Protein AF-A0A958QMS9-F1 (afdb_monomer)

Solvent-accessible surface area (backbone atoms only — not comparable to full-atom values): 6091 Å² total; per-residue (Å²): 144,78,80,85,77,72,86,56,90,67,78,82,69,76,65,46,78,41,47,42,89,43,85,100,52,43,32,65,57,51,45,51,54,37,54,71,35,84,91,42,41,81,40,43,33,35,40,37,27,77,72,72,48,67,70,55,55,52,50,43,54,75,64,67,48,58,41,76,48,50,57,86,74,56,74,64,56,55,51,52,52,50,51,52,45,53,50,53,52,55,64,60,64,66,75,73,75,81,132

Sequence (99 aa):
MIKEKLDGDLPMYELILTDINMPEMDGLKLLELVRAEPKTSNIPVLIVTTDGGKPTVIKAVMSGVSGYMVKPFGVEDVKNKILEIYKRKSEMGDSTSPS

Secondary structure (DSSP, 8-state):
--STTSSS-------EEEESS-SSS-HHHHHHHHHHSTTTTTS-EEEEES---HHHHHHHHHTT-SEEEESS--HHHHHHHHHHHHHHHHHHHGGG---

Structure (mmCIF, N/CA/C/O backbone):
data_AF-A0A958QMS9-F1
#
_entry.id   AF-A0A958QMS9-F1
#
loop_
_atom_site.group_PDB
_atom_site.id
_atom_site.type_symbol
_atom_site.label_atom_id
_atom_site.label_alt_id
_atom_site.label_comp_id
_atom_site.label_asym_id
_atom_site.label_entity_id
_atom_site.label_seq_id
_atom_site.pdbx_PDB_ins_code
_atom_site.Cartn_x
_atom_site.Cartn_y
_atom_site.Cartn_z
_atom_site.occupancy
_atom_site.B_iso_or_equiv
_atom_site.auth_seq_id
_atom_site.auth_comp_id
_atom_site.auth_asym_id
_atom_site.auth_atom_id
_atom_site.pdbx_PDB_model_num
ATOM 1 N N . MET A 1 1 ? -23.320 -21.179 -9.426 1.00 41.41 1 MET A N 1
ATOM 2 C CA . MET A 1 1 ? -22.909 -22.148 -8.387 1.00 41.41 1 MET A CA 1
ATOM 3 C C . MET A 1 1 ? -21.687 -21.646 -7.593 1.00 41.41 1 MET A C 1
ATOM 5 O O . MET A 1 1 ? -20.777 -22.414 -7.335 1.00 41.41 1 MET A O 1
ATOM 9 N N . ILE A 1 2 ? -21.637 -20.354 -7.212 1.00 50.19 2 ILE A N 1
ATOM 10 C CA . ILE A 1 2 ? -20.483 -19.772 -6.478 1.00 50.19 2 ILE A CA 1
ATOM 11 C C .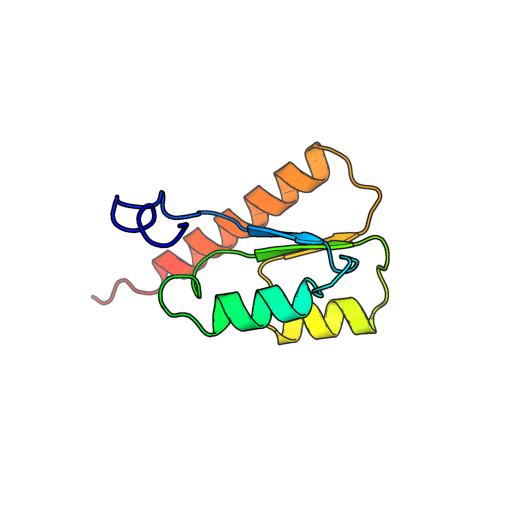 ILE A 1 2 ? -20.895 -18.762 -5.386 1.00 50.19 2 ILE A C 1
ATOM 13 O O . ILE A 1 2 ? -20.053 -18.043 -4.865 1.00 50.19 2 ILE A O 1
ATOM 17 N N . LYS A 1 3 ? -22.187 -18.685 -5.033 1.00 44.50 3 LYS A N 1
ATOM 18 C CA . LYS A 1 3 ? -22.685 -17.764 -3.991 1.00 44.50 3 LYS A CA 1
ATOM 19 C C . LYS A 1 3 ? -22.704 -18.367 -2.576 1.00 44.50 3 LYS A C 1
ATOM 21 O O . LYS A 1 3 ? -22.865 -17.619 -1.629 1.00 44.50 3 LYS A O 1
ATOM 26 N N . GLU A 1 4 ? -22.491 -19.674 -2.424 1.00 46.00 4 GLU A N 1
ATOM 27 C CA . GLU A 1 4 ? -22.711 -20.410 -1.160 1.00 46.00 4 GLU A CA 1
ATOM 28 C C . GLU A 1 4 ? -21.469 -20.569 -0.261 1.00 46.00 4 GLU A C 1
ATOM 30 O O . GLU A 1 4 ? -21.488 -21.354 0.680 1.00 46.00 4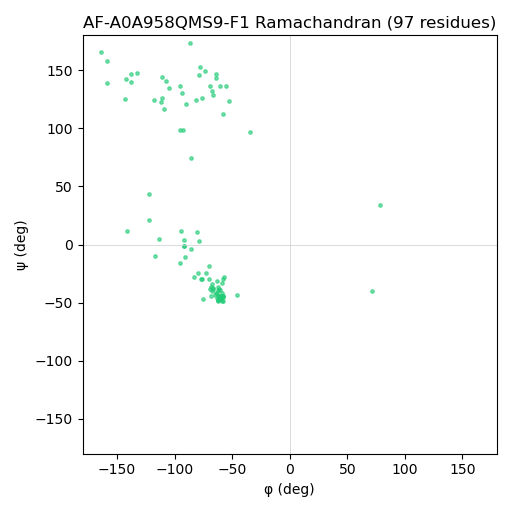 GLU A O 1
ATOM 35 N N . LYS A 1 5 ? -20.361 -19.863 -0.526 1.00 46.47 5 LYS A N 1
ATOM 36 C CA . LYS A 1 5 ? -19.114 -20.030 0.255 1.00 46.47 5 LYS A CA 1
ATOM 37 C C . LYS A 1 5 ? -18.595 -18.758 0.922 1.00 46.47 5 LYS A C 1
ATOM 39 O O . LYS A 1 5 ? -17.416 -18.681 1.247 1.00 46.47 5 LYS A O 1
ATOM 44 N N . LEU A 1 6 ? -19.479 -17.781 1.120 1.00 51.50 6 LEU A N 1
ATOM 45 C CA . LEU A 1 6 ? -19.188 -16.528 1.829 1.00 51.50 6 LEU A CA 1
ATOM 46 C C . LEU A 1 6 ? -19.969 -16.404 3.158 1.00 51.50 6 LEU A C 1
ATOM 48 O O . LEU A 1 6 ? -19.860 -15.376 3.816 1.00 51.50 6 LEU A O 1
ATOM 52 N N . ASP A 1 7 ? -20.722 -17.442 3.554 1.00 51.88 7 ASP A N 1
ATOM 53 C CA . ASP A 1 7 ? -21.504 -17.505 4.807 1.00 51.88 7 ASP A CA 1
ATOM 54 C C . ASP A 1 7 ? -20.742 -18.127 5.997 1.00 51.88 7 ASP A C 1
ATOM 56 O O . ASP A 1 7 ? -21.271 -18.214 7.102 1.00 51.88 7 ASP A O 1
ATOM 60 N N . GLY A 1 8 ? -19.497 -18.565 5.800 1.00 46.22 8 GLY A N 1
ATOM 61 C CA . GLY A 1 8 ? -18.580 -18.849 6.909 1.00 46.22 8 GLY A CA 1
ATOM 62 C C . GLY A 1 8 ? -17.714 -17.623 7.141 1.00 46.22 8 GLY A C 1
ATOM 63 O O . GLY A 1 8 ? -17.270 -17.060 6.144 1.00 46.22 8 GLY A O 1
ATOM 64 N N . ASP A 1 9 ? -17.496 -17.223 8.402 1.00 56.47 9 ASP A N 1
ATOM 65 C CA . ASP A 1 9 ? -16.576 -16.148 8.812 1.00 56.47 9 ASP A CA 1
ATOM 66 C C . ASP A 1 9 ? -15.348 -16.119 7.894 1.00 56.47 9 ASP A C 1
ATOM 68 O O . ASP A 1 9 ? -14.417 -16.920 8.029 1.00 56.47 9 ASP A O 1
ATOM 72 N N . LEU A 1 10 ? -15.378 -15.240 6.888 1.00 52.22 10 LEU A N 1
ATOM 73 C CA . LEU A 1 10 ? -14.240 -15.074 6.005 1.00 52.22 10 LEU A CA 1
ATOM 74 C C . LEU A 1 10 ? -13.144 -14.468 6.870 1.00 52.22 10 LEU A C 1
ATOM 76 O O . LEU A 1 10 ? -13.426 -13.512 7.600 1.00 52.22 10 LEU A O 1
ATOM 80 N N . PRO A 1 11 ? -11.914 -15.002 6.818 1.00 58.66 11 PRO A N 1
ATOM 81 C CA . PRO A 1 11 ? -10.821 -14.425 7.576 1.00 58.66 11 PRO A CA 1
ATOM 82 C C . PRO A 1 11 ? -10.747 -12.939 7.236 1.00 58.66 11 PRO A C 1
ATOM 84 O O . PRO A 1 11 ? -10.671 -12.564 6.063 1.00 58.66 11 PRO A O 1
ATOM 87 N N . MET A 1 12 ? -10.836 -12.096 8.263 1.00 71.00 12 MET A N 1
ATOM 88 C CA . MET A 1 12 ? -10.734 -10.654 8.101 1.00 71.00 12 MET A CA 1
ATOM 89 C C . MET A 1 12 ? -9.378 -10.361 7.457 1.00 71.00 12 MET A C 1
ATOM 91 O O . MET A 1 12 ? -8.334 -10.633 8.049 1.00 71.00 12 MET A O 1
ATOM 95 N N . TYR A 1 13 ? -9.378 -9.879 6.213 1.00 82.50 13 TYR A N 1
ATOM 96 C CA . TYR A 1 13 ? -8.126 -9.577 5.528 1.00 82.50 13 TYR A CA 1
ATOM 97 C C . TYR A 1 13 ? -7.432 -8.412 6.234 1.00 82.50 13 TYR A C 1
ATOM 99 O O . TYR A 1 13 ? -8.030 -7.359 6.456 1.00 82.50 13 TYR A O 1
ATOM 107 N N . GLU A 1 14 ? -6.156 -8.587 6.568 1.00 85.06 14 GLU A N 1
ATOM 108 C CA . GLU A 1 14 ? -5.400 -7.580 7.319 1.00 85.06 14 GLU A CA 1
ATOM 109 C C . GLU A 1 14 ? -4.587 -6.629 6.433 1.00 85.06 14 GLU A C 1
ATOM 111 O O . GLU A 1 14 ? -4.159 -5.576 6.903 1.00 85.06 14 GLU A O 1
ATOM 116 N N . LEU A 1 15 ? -4.383 -6.989 5.163 1.00 88.19 15 LEU A N 1
ATOM 117 C CA . LEU A 1 15 ? -3.650 -6.218 4.162 1.00 88.19 15 LEU A CA 1
ATOM 118 C C . LEU A 1 15 ? -4.078 -6.663 2.758 1.00 88.19 15 LEU A C 1
ATOM 120 O O . LEU A 1 15 ? -4.201 -7.858 2.493 1.00 88.19 15 LEU A O 1
ATOM 124 N N . ILE A 1 16 ? -4.239 -5.708 1.846 1.00 89.75 16 ILE A N 1
ATOM 125 C CA . ILE A 1 16 ? -4.439 -5.962 0.416 1.00 89.75 16 ILE A CA 1
ATOM 126 C C . ILE A 1 16 ? -3.197 -5.488 -0.331 1.00 89.75 16 ILE A C 1
ATOM 128 O O . ILE A 1 16 ? -2.794 -4.334 -0.199 1.00 89.75 16 ILE A O 1
ATOM 132 N N . LEU A 1 17 ? -2.603 -6.371 -1.132 1.00 89.94 17 LEU A N 1
ATOM 133 C CA . LEU A 1 17 ? -1.502 -6.054 -2.040 1.00 89.94 17 LEU A CA 1
ATOM 134 C C . LEU A 1 17 ? -2.008 -6.185 -3.480 1.00 89.94 17 LEU A C 1
ATOM 136 O O . LEU A 1 17 ? -2.475 -7.259 -3.850 1.00 89.94 17 LEU A O 1
ATOM 140 N N . THR A 1 18 ? -1.921 -5.128 -4.289 1.00 89.19 18 THR A N 1
ATOM 141 C CA . THR A 1 18 ? -2.420 -5.148 -5.680 1.00 89.19 18 THR A CA 1
ATOM 142 C C . THR A 1 18 ? -1.465 -4.471 -6.649 1.00 89.19 18 THR A C 1
ATOM 144 O O . THR A 1 18 ? -0.824 -3.486 -6.287 1.00 89.19 18 THR A O 1
ATOM 147 N N . ASP A 1 19 ? -1.402 -4.966 -7.889 1.00 88.06 19 ASP A N 1
ATOM 148 C CA . ASP A 1 19 ? -0.763 -4.228 -8.984 1.00 88.06 19 ASP A CA 1
ATOM 149 C C . ASP A 1 19 ? -1.695 -3.121 -9.506 1.00 88.06 19 ASP A C 1
ATOM 151 O O . ASP A 1 19 ? -2.913 -3.259 -9.399 1.00 88.06 19 ASP A O 1
ATOM 155 N N . ILE A 1 20 ? -1.145 -2.038 -10.063 1.00 82.56 20 ILE A N 1
ATOM 156 C CA . ILE A 1 20 ? -1.917 -1.075 -10.874 1.00 82.56 20 ILE A CA 1
ATOM 157 C C . ILE A 1 20 ? -2.187 -1.671 -12.249 1.00 82.56 20 ILE A C 1
ATOM 159 O O . ILE A 1 20 ? -3.314 -1.643 -12.739 1.00 82.56 20 ILE A O 1
ATOM 163 N N . ASN A 1 21 ? -1.147 -2.235 -12.863 1.00 75.75 21 ASN A N 1
ATOM 164 C CA . ASN A 1 21 ? -1.202 -2.739 -14.225 1.00 75.75 21 ASN A CA 1
ATOM 165 C C . ASN A 1 21 ? -1.723 -4.179 -14.216 1.00 75.75 21 ASN A C 1
ATOM 167 O O . ASN A 1 21 ? -0.962 -5.131 -14.382 1.00 75.75 21 ASN A O 1
ATOM 171 N N . MET A 1 22 ? -3.028 -4.338 -14.000 1.00 78.06 22 MET A N 1
ATOM 172 C CA . MET A 1 22 ? -3.726 -5.616 -14.128 1.00 78.06 22 MET A CA 1
ATOM 173 C C . MET A 1 22 ? -4.607 -5.622 -15.388 1.00 78.06 22 MET A C 1
ATOM 175 O O . MET A 1 22 ? -5.224 -4.605 -15.714 1.00 78.06 22 MET A O 1
ATOM 179 N N . PRO A 1 23 ? -4.683 -6.749 -16.121 1.00 60.81 23 PRO A N 1
ATOM 180 C CA . PRO A 1 23 ? -5.684 -6.909 -17.167 1.00 60.81 23 PRO A CA 1
ATOM 181 C C . PRO A 1 23 ? -7.089 -6.901 -16.543 1.00 60.81 23 PRO A C 1
ATOM 183 O O . PRO A 1 23 ? -7.280 -7.363 -15.422 1.00 60.81 23 PRO A O 1
ATOM 186 N N . GLU A 1 24 ? -8.069 -6.373 -17.278 1.00 69.94 24 GLU A N 1
ATOM 187 C CA . GLU A 1 24 ? -9.495 -6.275 -16.904 1.00 69.94 24 GLU A CA 1
ATOM 188 C C . GLU A 1 24 ? -9.859 -5.249 -15.809 1.00 69.94 24 GLU A C 1
ATOM 190 O O . GLU A 1 24 ? -10.868 -4.560 -15.966 1.00 69.94 24 GLU A O 1
ATOM 195 N N . MET A 1 25 ? -9.065 -5.081 -14.743 1.00 71.75 25 MET A N 1
ATOM 196 C CA . MET A 1 25 ? -9.366 -4.135 -13.652 1.00 71.75 25 MET A CA 1
ATOM 197 C C . MET A 1 25 ? -8.115 -3.445 -13.102 1.00 71.75 25 MET A C 1
ATOM 199 O O . MET A 1 25 ? -7.210 -4.108 -12.627 1.00 71.75 25 MET A O 1
ATOM 203 N N . ASP A 1 26 ? -8.103 -2.111 -13.079 1.00 83.56 26 ASP A N 1
ATOM 204 C CA . ASP A 1 26 ? -7.016 -1.304 -12.501 1.00 83.56 26 ASP A CA 1
ATOM 205 C C . ASP A 1 26 ? -6.981 -1.429 -10.962 1.00 83.56 26 ASP A C 1
ATOM 207 O O . ASP A 1 26 ? -8.017 -1.336 -10.294 1.00 83.56 26 ASP A O 1
ATOM 211 N N . GLY A 1 27 ? -5.790 -1.585 -10.377 1.00 83.19 27 GLY A N 1
ATOM 212 C CA . GLY A 1 27 ? -5.588 -1.585 -8.923 1.00 83.19 27 GLY A CA 1
ATOM 213 C C . GLY A 1 27 ? -6.087 -0.318 -8.219 1.00 83.19 27 GLY A C 1
ATOM 214 O O . GLY A 1 27 ? -6.520 -0.382 -7.067 1.00 83.19 27 GLY A O 1
ATOM 215 N N . LEU A 1 28 ? -6.108 0.828 -8.908 1.00 85.38 28 LEU A N 1
ATOM 216 C CA . LEU A 1 28 ? -6.749 2.044 -8.401 1.00 85.38 28 LEU A CA 1
ATOM 217 C C . LEU A 1 28 ? -8.269 1.882 -8.303 1.00 85.38 28 LEU A C 1
ATOM 219 O O . LEU A 1 28 ? -8.875 2.339 -7.334 1.00 85.38 28 LEU A O 1
ATOM 223 N N . LYS A 1 29 ? -8.891 1.186 -9.261 1.00 87.75 29 LYS A N 1
ATOM 224 C CA . LYS A 1 29 ? -10.330 0.919 -9.216 1.00 87.75 29 LYS A CA 1
ATOM 225 C C . LYS A 1 29 ? -10.682 -0.049 -8.094 1.00 87.75 29 LYS A C 1
ATOM 227 O O . LYS A 1 29 ? -11.684 0.149 -7.409 1.00 87.75 29 LYS A O 1
ATOM 232 N N . LEU A 1 30 ? -9.839 -1.056 -7.869 1.00 88.81 30 LEU A N 1
ATOM 233 C CA . LEU A 1 30 ? -9.963 -1.943 -6.716 1.00 88.81 30 LEU A CA 1
ATOM 234 C C . LEU A 1 30 ? -9.894 -1.156 -5.401 1.00 88.81 30 LEU A C 1
ATOM 236 O O . LEU A 1 30 ? -10.724 -1.375 -4.523 1.00 88.81 30 LEU A O 1
ATOM 240 N N . LEU A 1 31 ? -8.950 -0.217 -5.272 1.00 89.50 31 LEU A N 1
ATOM 241 C CA . LEU A 1 31 ? -8.840 0.638 -4.089 1.00 89.50 31 LEU A CA 1
ATOM 242 C C . LEU A 1 31 ? -10.130 1.435 -3.841 1.00 89.50 31 LEU A C 1
ATOM 244 O O . LEU A 1 31 ? -10.605 1.465 -2.709 1.00 89.50 31 LEU A O 1
ATOM 248 N N . GLU A 1 32 ? -10.731 2.023 -4.878 1.00 88.81 32 GLU A N 1
ATOM 249 C CA . GLU A 1 32 ? -12.021 2.715 -4.747 1.00 88.81 32 GLU A CA 1
ATOM 250 C C . GLU A 1 32 ? -13.126 1.789 -4.218 1.00 88.81 32 GLU A C 1
ATOM 252 O O . GLU A 1 32 ? -13.857 2.169 -3.306 1.00 88.81 32 GLU A O 1
ATOM 257 N N . LEU A 1 33 ? -13.230 0.566 -4.750 1.00 88.81 33 LEU A N 1
ATOM 258 C CA . LEU A 1 33 ? -14.232 -0.416 -4.317 1.00 88.81 33 LEU A CA 1
ATOM 259 C C . LEU A 1 33 ? -14.009 -0.853 -2.864 1.00 88.81 33 LEU A C 1
ATOM 261 O O . LEU A 1 33 ? -14.948 -0.891 -2.074 1.00 88.81 33 LEU A O 1
ATOM 265 N N . VAL A 1 34 ? -12.756 -1.118 -2.490 1.00 89.00 34 VAL A N 1
ATOM 266 C CA . VAL A 1 34 ? -12.370 -1.483 -1.120 1.00 89.00 34 VAL A CA 1
ATOM 267 C C . VAL A 1 34 ? -12.712 -0.367 -0.134 1.00 89.00 34 VAL A C 1
ATOM 269 O O . VAL A 1 34 ? -13.152 -0.652 0.979 1.00 89.00 34 VAL A O 1
ATOM 272 N N . ARG A 1 35 ? -12.518 0.898 -0.528 1.00 87.44 35 ARG A N 1
ATOM 273 C CA . ARG A 1 35 ? -12.820 2.071 0.305 1.00 87.44 35 ARG A CA 1
ATOM 274 C C . ARG A 1 35 ? -14.314 2.382 0.383 1.00 87.44 35 ARG A C 1
ATOM 276 O O . ARG A 1 35 ? -14.743 2.905 1.407 1.00 87.44 35 ARG A O 1
ATOM 283 N N . ALA A 1 36 ? -15.088 2.053 -0.650 1.00 88.50 36 ALA A N 1
ATOM 284 C CA . ALA A 1 36 ? -16.537 2.243 -0.665 1.00 88.50 36 ALA A CA 1
ATOM 285 C C . ALA A 1 36 ? -17.278 1.285 0.285 1.00 88.50 36 ALA A C 1
ATOM 287 O O . ALA A 1 36 ? -18.327 1.643 0.817 1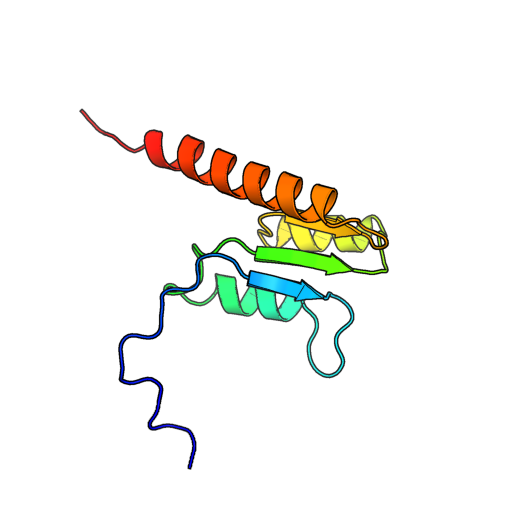.00 88.50 36 ALA A O 1
ATOM 288 N N . GLU A 1 37 ? -16.730 0.093 0.527 1.00 87.00 37 GLU A N 1
ATOM 289 C CA . GLU A 1 37 ? -17.363 -0.927 1.362 1.00 87.00 37 GLU A CA 1
ATOM 290 C C . GLU A 1 37 ? -16.959 -0.811 2.847 1.00 87.00 37 GLU A C 1
ATOM 292 O O . GLU A 1 37 ? -15.781 -0.975 3.178 1.00 87.00 37 GLU A O 1
ATOM 297 N N . PRO A 1 38 ? -17.903 -0.615 3.795 1.00 84.00 38 PRO A N 1
ATOM 298 C CA . PRO A 1 38 ? -17.588 -0.415 5.217 1.00 84.00 38 PRO A CA 1
ATOM 299 C C . PRO A 1 38 ? -16.803 -1.559 5.869 1.00 84.00 38 PRO A C 1
ATOM 301 O O . PRO A 1 38 ? -16.039 -1.340 6.805 1.00 84.00 38 PRO A O 1
ATOM 304 N N . LYS A 1 39 ? -16.989 -2.790 5.380 1.00 83.56 39 LYS A N 1
ATOM 305 C CA . LYS A 1 39 ? -16.291 -3.976 5.898 1.00 83.56 39 LYS A CA 1
ATOM 306 C C . LYS A 1 39 ? -14.814 -4.014 5.501 1.00 83.56 39 LYS A C 1
ATOM 308 O O . LYS A 1 39 ? -14.024 -4.655 6.185 1.00 83.56 39 LYS A O 1
ATOM 313 N N . THR A 1 40 ? -14.443 -3.349 4.407 1.00 85.12 40 THR A N 1
ATOM 314 C CA . THR A 1 40 ? -13.084 -3.385 3.845 1.00 85.12 40 THR A CA 1
ATOM 315 C C . THR A 1 40 ? -12.391 -2.026 3.842 1.00 85.12 40 THR A C 1
ATOM 317 O O . THR A 1 40 ? -11.183 -1.956 3.623 1.00 85.12 40 THR A O 1
ATOM 320 N N . SER A 1 41 ? -13.115 -0.948 4.146 1.00 86.38 41 SER A N 1
ATOM 321 C CA . SER A 1 41 ? -12.615 0.428 4.096 1.00 86.38 41 SER A CA 1
ATOM 322 C C . SER A 1 41 ? -11.403 0.662 5.000 1.00 86.38 41 SER A C 1
ATOM 324 O O . SER A 1 41 ? -10.493 1.395 4.614 1.00 86.38 41 SER A O 1
ATOM 326 N N . ASN A 1 42 ? -11.344 -0.027 6.142 1.00 86.06 42 ASN A N 1
ATOM 327 C CA . ASN A 1 42 ? -10.255 0.055 7.122 1.00 86.06 42 ASN A CA 1
ATOM 328 C C . ASN A 1 42 ? -9.068 -0.874 6.824 1.00 86.06 42 ASN A C 1
ATOM 330 O O . ASN A 1 42 ? -8.074 -0.861 7.557 1.00 86.06 42 ASN A O 1
ATOM 334 N N . ILE A 1 43 ? -9.159 -1.708 5.785 1.00 89.19 43 ILE A N 1
ATOM 335 C CA . ILE A 1 43 ? -8.086 -2.633 5.426 1.00 89.19 43 ILE A CA 1
ATOM 336 C C . ILE A 1 43 ? -6.976 -1.834 4.734 1.00 89.19 43 ILE A C 1
ATOM 338 O O 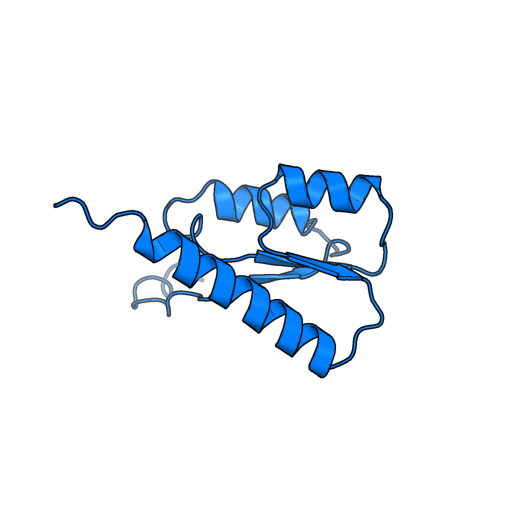. ILE A 1 43 ? -7.244 -1.119 3.759 1.00 89.19 43 ILE A O 1
ATOM 342 N N . PRO A 1 44 ? -5.724 -1.916 5.207 1.00 90.69 44 PRO A N 1
ATOM 343 C CA . PRO A 1 44 ? -4.613 -1.276 4.536 1.00 90.69 44 PRO A CA 1
ATOM 344 C C . PRO A 1 44 ? -4.441 -1.811 3.114 1.00 90.69 44 PRO A C 1
ATOM 346 O O . PRO A 1 44 ? -4.499 -3.018 2.883 1.00 90.69 44 PRO A O 1
ATOM 349 N N . VAL A 1 45 ? -4.208 -0.911 2.161 1.00 91.44 45 VAL A N 1
ATOM 350 C CA . VAL A 1 45 ? -3.969 -1.276 0.757 1.00 91.44 45 VAL A CA 1
ATOM 351 C C . VAL A 1 45 ? -2.571 -0.816 0.376 1.00 91.44 45 VAL A C 1
ATOM 353 O O . VAL A 1 45 ? -2.244 0.361 0.535 1.00 91.44 45 VAL A O 1
ATOM 356 N N . LEU A 1 46 ? -1.754 -1.743 -0.112 1.00 91.75 46 LEU A N 1
ATOM 357 C CA . LEU A 1 46 ? -0.430 -1.500 -0.662 1.00 91.75 46 LEU A CA 1
ATOM 358 C C . LEU A 1 46 ? -0.484 -1.721 -2.171 1.00 91.75 46 LEU A C 1
ATOM 360 O O . LEU A 1 46 ? -0.752 -2.824 -2.646 1.00 91.75 46 LEU A O 1
ATOM 364 N N . ILE A 1 47 ? -0.229 -0.661 -2.926 1.00 90.44 47 ILE A N 1
ATOM 365 C CA . ILE A 1 47 ? -0.179 -0.736 -4.381 1.00 90.44 47 ILE A CA 1
ATOM 366 C C . ILE A 1 47 ? 1.262 -0.975 -4.830 1.00 90.44 47 ILE A C 1
ATOM 368 O O . ILE A 1 47 ? 2.178 -0.269 -4.412 1.00 90.44 47 ILE A O 1
ATOM 372 N N . VAL A 1 48 ? 1.458 -1.961 -5.699 1.00 89.25 48 VAL A N 1
ATOM 373 C CA . VAL A 1 48 ? 2.720 -2.240 -6.387 1.00 89.25 48 VAL A CA 1
ATOM 374 C C . VAL A 1 48 ? 2.568 -1.912 -7.868 1.00 89.25 48 VAL A C 1
ATOM 376 O O . VAL A 1 48 ? 1.502 -2.095 -8.430 1.00 89.25 48 VAL A O 1
ATOM 379 N N . THR A 1 49 ? 3.594 -1.402 -8.536 1.00 86.25 49 THR A N 1
ATOM 380 C CA . THR A 1 49 ? 3.507 -1.162 -9.989 1.00 86.25 49 THR A CA 1
ATOM 381 C C . THR A 1 49 ? 4.881 -1.089 -10.62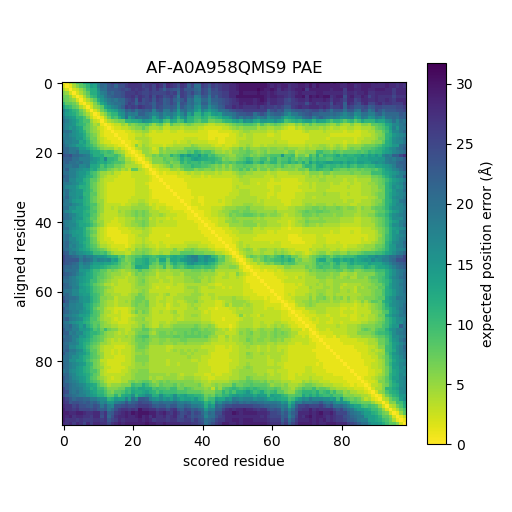7 1.00 86.25 49 THR A C 1
ATOM 383 O O . THR A 1 49 ? 5.877 -0.832 -9.958 1.00 86.25 49 THR A O 1
ATOM 386 N N . THR A 1 50 ? 4.952 -1.331 -11.931 1.00 85.31 50 THR A N 1
ATOM 387 C CA . THR A 1 50 ? 6.130 -1.022 -12.752 1.00 85.31 50 THR A CA 1
ATOM 388 C C . THR A 1 50 ? 6.197 0.456 -13.140 1.00 85.31 50 THR A C 1
ATOM 390 O O . THR A 1 50 ? 7.281 0.959 -13.412 1.00 85.31 50 THR A O 1
ATOM 393 N N . ASP A 1 51 ? 5.056 1.152 -13.171 1.00 76.75 51 ASP A N 1
ATOM 394 C CA . ASP A 1 51 ? 4.968 2.569 -13.524 1.00 76.75 51 ASP A CA 1
ATOM 395 C C . ASP A 1 51 ? 4.971 3.449 -12.268 1.00 76.75 51 ASP A C 1
ATOM 397 O O . ASP A 1 51 ? 3.945 3.643 -11.613 1.00 76.75 51 ASP A O 1
ATOM 401 N N . GLY A 1 52 ? 6.156 3.979 -11.958 1.00 70.31 52 GLY A N 1
ATOM 402 C CA . GLY A 1 52 ? 6.433 4.913 -10.865 1.00 70.31 52 GLY A CA 1
ATOM 403 C C . GLY A 1 52 ? 6.084 6.378 -11.143 1.00 70.31 52 GLY A C 1
ATOM 404 O O . GLY A 1 52 ? 6.528 7.255 -10.398 1.00 70.31 52 GLY A O 1
ATOM 405 N N . GLY A 1 53 ? 5.374 6.685 -12.233 1.00 78.69 53 GLY A N 1
ATOM 406 C CA . GLY A 1 53 ? 5.096 8.059 -12.640 1.00 78.69 53 GLY A CA 1
ATOM 407 C C . GLY A 1 53 ? 4.411 8.891 -11.548 1.00 78.69 53 GLY A C 1
ATOM 408 O O . GLY A 1 53 ? 3.445 8.455 -10.919 1.00 78.69 53 GLY A O 1
ATOM 409 N N . LYS A 1 54 ? 4.860 10.145 -11.362 1.00 76.12 54 LYS A N 1
ATOM 410 C CA . LYS A 1 54 ? 4.269 11.103 -10.399 1.00 76.12 54 LYS A CA 1
ATOM 411 C C . LYS A 1 54 ? 2.730 11.170 -10.449 1.00 76.12 54 LYS A C 1
ATOM 413 O O . LYS A 1 54 ? 2.131 11.178 -9.375 1.00 76.12 54 LYS A O 1
ATOM 418 N N . PRO A 1 55 ? 2.062 11.196 -11.624 1.00 82.88 55 PRO A N 1
ATOM 419 C CA . PRO A 1 55 ? 0.599 11.251 -11.680 1.00 82.88 55 PRO A CA 1
ATOM 420 C C . PRO A 1 55 ? -0.072 10.031 -11.040 1.00 82.88 55 PRO A C 1
ATOM 422 O O . PRO A 1 55 ? -1.086 10.167 -10.361 1.00 82.88 55 PRO A O 1
ATOM 425 N N . THR A 1 56 ? 0.512 8.851 -11.232 1.00 81.19 56 THR A N 1
ATOM 426 C CA . THR A 1 56 ? 0.015 7.573 -10.718 1.00 81.19 56 THR A CA 1
ATOM 427 C C . THR A 1 56 ? 0.137 7.513 -9.197 1.00 81.19 56 THR A C 1
ATOM 429 O O . THR A 1 56 ? -0.825 7.170 -8.510 1.00 81.19 56 THR A O 1
ATOM 432 N N . VAL A 1 57 ? 1.278 7.953 -8.658 1.00 80.81 57 VAL A N 1
ATOM 433 C CA . VAL A 1 57 ? 1.492 8.078 -7.207 1.00 80.81 57 VAL A CA 1
ATOM 434 C C . VAL A 1 57 ? 0.494 9.052 -6.585 1.00 80.81 57 VAL A C 1
ATOM 436 O O . VAL A 1 57 ? -0.131 8.732 -5.577 1.00 80.81 57 VAL A O 1
ATOM 439 N N . ILE A 1 58 ? 0.315 10.229 -7.194 1.00 85.00 58 ILE A N 1
ATOM 440 C CA . ILE A 1 58 ? -0.616 11.250 -6.695 1.00 85.00 58 ILE A CA 1
ATOM 441 C C . ILE A 1 58 ? -2.041 10.694 -6.648 1.00 85.00 58 ILE A C 1
ATOM 443 O O . ILE A 1 58 ? -2.699 10.822 -5.619 1.00 85.00 58 ILE A O 1
ATOM 447 N N . LYS A 1 59 ? -2.497 10.025 -7.715 1.00 84.69 59 LYS A N 1
ATOM 448 C CA . LYS A 1 59 ? -3.821 9.387 -7.742 1.00 84.69 59 LYS A CA 1
ATOM 449 C C . LYS A 1 59 ? -3.979 8.355 -6.626 1.00 84.69 59 LYS A C 1
ATOM 451 O O . LYS A 1 59 ? -4.953 8.422 -5.888 1.00 84.69 59 LYS A O 1
ATOM 456 N N . ALA A 1 60 ? -3.008 7.457 -6.454 1.00 83.75 60 ALA A N 1
ATOM 457 C CA . ALA A 1 60 ? -3.050 6.4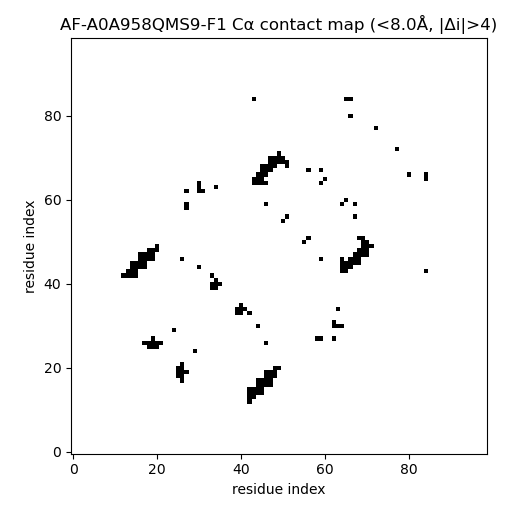40 -5.403 1.00 83.75 60 ALA A CA 1
ATOM 458 C C . ALA A 1 60 ? -3.165 7.065 -4.000 1.00 83.75 60 ALA A C 1
ATOM 460 O O . ALA A 1 60 ? -3.984 6.636 -3.186 1.00 83.75 60 ALA A O 1
ATOM 461 N N . VAL A 1 61 ? -2.383 8.115 -3.729 1.00 84.81 61 VAL A N 1
ATOM 462 C CA . VAL A 1 61 ? -2.439 8.854 -2.459 1.00 84.81 61 VAL A CA 1
ATOM 463 C C . VAL A 1 61 ? -3.803 9.519 -2.264 1.00 84.81 61 VAL A C 1
ATOM 465 O O . VAL A 1 61 ? -4.390 9.385 -1.192 1.00 84.81 61 VAL A O 1
ATOM 468 N N . MET A 1 62 ? -4.343 10.183 -3.290 1.00 86.00 62 MET A N 1
ATOM 469 C CA . MET A 1 62 ? -5.660 10.831 -3.226 1.00 86.00 62 MET A CA 1
ATOM 470 C C . MET A 1 62 ? -6.806 9.838 -2.993 1.00 86.00 62 MET A C 1
ATOM 472 O O . MET A 1 62 ? -7.777 10.181 -2.327 1.00 86.00 62 MET A O 1
ATOM 476 N N . SER A 1 63 ? -6.681 8.604 -3.483 1.00 84.06 63 SER A N 1
ATOM 477 C CA . SER A 1 63 ? -7.652 7.523 -3.269 1.00 84.06 63 SER A CA 1
ATOM 478 C C . SER A 1 63 ? -7.533 6.842 -1.894 1.00 84.06 63 SER A C 1
ATOM 480 O O . SER A 1 63 ? -8.254 5.885 -1.616 1.00 84.06 63 SER A O 1
ATOM 482 N N . GLY A 1 64 ? -6.634 7.303 -1.015 1.00 85.06 64 GLY A N 1
ATOM 483 C CA . GLY A 1 64 ? -6.491 6.769 0.343 1.00 85.06 64 GLY A CA 1
ATOM 484 C C . GLY A 1 64 ? -5.730 5.443 0.412 1.00 85.06 64 GLY A C 1
ATOM 485 O O . GLY A 1 64 ? -6.049 4.575 1.234 1.00 85.06 64 GLY A O 1
ATOM 486 N N . VAL A 1 65 ? -4.738 5.250 -0.463 1.00 88.75 65 VAL A N 1
ATOM 487 C CA . VAL A 1 65 ? -3.821 4.107 -0.374 1.00 88.75 65 VAL A CA 1
ATOM 488 C C . VAL A 1 65 ? -2.993 4.183 0.916 1.00 88.75 65 VAL A C 1
ATOM 490 O O . VAL A 1 65 ? -2.590 5.261 1.351 1.00 88.75 65 VAL A O 1
ATOM 493 N N . SER A 1 66 ? -2.709 3.039 1.536 1.00 89.06 66 SER A N 1
ATOM 494 C CA . SER A 1 66 ? -1.890 2.987 2.757 1.00 89.06 66 SER A CA 1
ATOM 495 C C . SER A 1 66 ? -0.395 3.006 2.448 1.00 89.06 66 SER A C 1
ATOM 497 O O . SER A 1 66 ? 0.405 3.490 3.247 1.00 89.06 66 SER A O 1
ATOM 499 N N . GLY A 1 67 ? -0.014 2.510 1.272 1.00 88.31 67 GLY A N 1
ATOM 500 C CA . GLY A 1 67 ? 1.351 2.578 0.781 1.00 88.31 67 GLY A CA 1
ATOM 501 C C . GLY A 1 67 ? 1.445 2.302 -0.711 1.00 88.31 67 GLY A C 1
ATOM 502 O O . GLY A 1 67 ? 0.521 1.789 -1.338 1.00 88.31 67 GLY A O 1
ATOM 503 N N . TYR A 1 68 ? 2.597 2.630 -1.275 1.00 89.88 68 TYR A N 1
ATOM 504 C CA . TYR A 1 68 ? 2.882 2.437 -2.687 1.00 89.88 68 TYR A CA 1
ATOM 505 C C . TYR A 1 68 ? 4.338 1.993 -2.870 1.00 89.88 68 TYR A C 1
ATOM 507 O O . TYR A 1 68 ? 5.219 2.460 -2.141 1.00 89.88 68 TYR A O 1
ATOM 515 N N . MET A 1 69 ? 4.586 1.087 -3.817 1.00 89.38 69 MET A N 1
ATOM 516 C CA . MET A 1 69 ? 5.911 0.573 -4.171 1.00 89.38 69 MET A CA 1
ATOM 517 C C . MET A 1 69 ? 6.074 0.453 -5.687 1.00 89.38 69 MET A C 1
ATOM 519 O O . MET A 1 69 ? 5.177 -0.008 -6.393 1.00 89.38 69 MET A O 1
ATOM 523 N N . VAL A 1 70 ? 7.258 0.820 -6.176 1.00 88.94 70 VAL A N 1
ATOM 524 C CA . VAL A 1 70 ? 7.633 0.705 -7.591 1.00 88.94 70 VAL A CA 1
ATOM 525 C C . VAL A 1 70 ? 8.579 -0.475 -7.759 1.00 88.94 70 VAL A C 1
ATOM 527 O O . VAL A 1 70 ? 9.502 -0.643 -6.967 1.00 88.94 70 VAL A O 1
ATOM 530 N N . LYS A 1 71 ? 8.349 -1.302 -8.778 1.00 86.25 71 LYS A N 1
ATOM 531 C CA . LYS A 1 71 ? 9.241 -2.402 -9.154 1.00 86.25 71 LYS A CA 1
ATOM 532 C C . LYS A 1 71 ? 10.512 -1.859 -9.832 1.00 86.25 71 LYS A C 1
ATOM 534 O O . LYS A 1 71 ? 10.424 -0.881 -10.572 1.00 86.25 71 LYS A O 1
ATOM 539 N N . PRO A 1 72 ? 11.661 -2.539 -9.684 1.00 90.00 72 PRO A N 1
ATOM 540 C CA . PRO A 1 72 ? 11.867 -3.752 -8.891 1.00 90.00 72 PRO A CA 1
ATOM 541 C C . PRO A 1 72 ? 11.998 -3.449 -7.389 1.00 90.00 72 PRO A C 1
ATOM 543 O O . PRO A 1 72 ? 12.567 -2.434 -7.007 1.00 90.00 72 PRO A O 1
ATOM 546 N N . PHE A 1 73 ? 11.503 -4.358 -6.548 1.00 87.31 73 PHE A N 1
ATOM 547 C CA . PHE A 1 73 ? 11.667 -4.321 -5.092 1.00 87.31 73 PHE A CA 1
ATOM 548 C C . PHE A 1 73 ? 12.111 -5.693 -4.580 1.00 87.31 73 PHE A C 1
ATOM 550 O O . PHE A 1 73 ? 11.744 -6.727 -5.146 1.00 87.31 73 PHE A O 1
ATOM 557 N N . GLY A 1 74 ? 12.911 -5.701 -3.520 1.00 90.25 74 GLY A N 1
ATOM 558 C CA . GLY A 1 74 ? 13.318 -6.901 -2.805 1.00 90.25 74 GLY A CA 1
ATOM 559 C C . GLY A 1 74 ? 12.321 -7.302 -1.717 1.00 90.25 74 GLY A C 1
ATOM 560 O O . GLY A 1 74 ? 11.378 -6.583 -1.387 1.00 90.25 74 GLY A O 1
ATOM 561 N N . V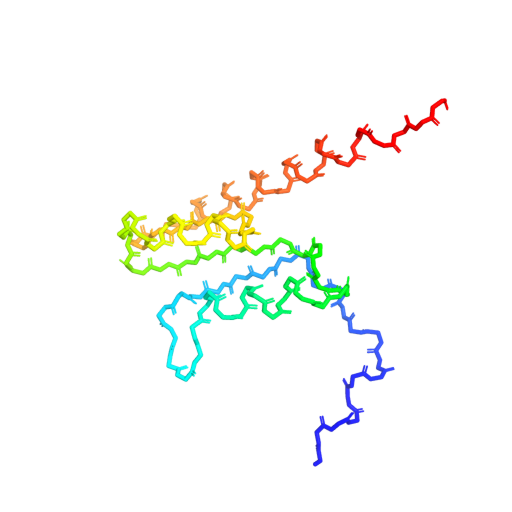AL A 1 75 ? 12.556 -8.467 -1.112 1.00 90.12 75 VAL A N 1
ATOM 562 C CA . VAL A 1 75 ? 11.737 -8.972 0.006 1.00 90.12 75 VAL A CA 1
ATOM 563 C C . VAL A 1 75 ? 11.816 -8.037 1.219 1.00 90.12 75 VAL A C 1
ATOM 565 O O . VAL A 1 75 ? 10.812 -7.824 1.900 1.00 90.12 75 VAL A O 1
ATOM 568 N N . GLU A 1 76 ? 12.986 -7.443 1.474 1.00 92.19 76 GLU A N 1
ATOM 569 C CA . GLU A 1 76 ? 13.161 -6.490 2.574 1.00 92.19 76 GLU A CA 1
ATOM 570 C C . GLU A 1 76 ? 12.369 -5.198 2.367 1.00 92.19 76 GLU A C 1
ATOM 572 O O . GLU A 1 76 ? 11.771 -4.706 3.321 1.00 92.19 76 GLU A O 1
ATOM 577 N N . ASP A 1 77 ? 12.279 -4.690 1.136 1.00 91.88 77 ASP A N 1
ATOM 578 C CA . ASP A 1 77 ? 11.503 -3.483 0.830 1.00 91.88 77 ASP A CA 1
ATOM 579 C C . ASP A 1 77 ? 10.018 -3.685 1.148 1.00 91.88 77 ASP A C 1
ATOM 581 O O . ASP A 1 77 ? 9.391 -2.852 1.805 1.00 91.88 77 ASP A O 1
ATOM 585 N N . VAL A 1 78 ? 9.471 -4.839 0.746 1.00 89.62 78 VAL A N 1
ATOM 586 C CA . VAL A 1 78 ? 8.084 -5.221 1.044 1.00 89.62 78 VAL A CA 1
ATOM 587 C C . VAL A 1 78 ? 7.879 -5.336 2.551 1.00 89.62 78 VAL A C 1
ATOM 589 O O . VAL A 1 78 ? 6.926 -4.770 3.087 1.00 89.62 78 VAL A O 1
ATOM 592 N N . LYS A 1 79 ? 8.785 -6.024 3.254 1.00 90.75 79 LYS A N 1
ATOM 593 C CA . LYS A 1 79 ? 8.713 -6.189 4.711 1.00 90.75 79 LYS A CA 1
ATOM 594 C C . LYS A 1 79 ? 8.734 -4.838 5.428 1.00 90.75 79 LYS A C 1
ATOM 596 O O . LYS A 1 79 ? 7.877 -4.588 6.272 1.00 90.75 79 LYS A O 1
ATOM 601 N N . ASN A 1 80 ? 9.664 -3.959 5.065 1.00 92.88 80 ASN A N 1
ATOM 602 C CA . ASN A 1 80 ? 9.786 -2.624 5.645 1.00 92.88 80 ASN A CA 1
ATOM 603 C C . ASN A 1 80 ? 8.526 -1.796 5.386 1.00 92.88 80 ASN A C 1
ATOM 605 O O . ASN A 1 80 ? 7.984 -1.198 6.314 1.00 92.88 80 ASN A O 1
ATOM 609 N N . LYS A 1 81 ? 7.993 -1.829 4.159 1.00 91.44 81 LYS A N 1
ATOM 610 C CA . LYS A 1 81 ? 6.772 -1.098 3.809 1.00 91.44 81 LYS A CA 1
ATOM 611 C C . LYS A 1 81 ? 5.558 -1.588 4.595 1.00 91.44 81 LYS A C 1
ATOM 613 O O . LYS A 1 81 ? 4.763 -0.775 5.059 1.00 91.44 81 LYS A O 1
ATOM 618 N N . ILE A 1 82 ? 5.420 -2.899 4.769 1.00 91.00 82 ILE A N 1
ATOM 619 C CA . ILE A 1 82 ? 4.349 -3.483 5.578 1.00 91.00 82 ILE A CA 1
ATOM 620 C C . ILE A 1 82 ? 4.479 -3.021 7.037 1.00 91.00 82 ILE A C 1
ATOM 622 O O . ILE A 1 82 ? 3.507 -2.528 7.606 1.00 91.00 82 ILE A O 1
ATOM 626 N N . LEU A 1 83 ? 5.675 -3.097 7.626 1.00 91.50 83 LEU A N 1
ATOM 627 C CA . LEU A 1 83 ? 5.917 -2.638 9.000 1.00 91.50 83 LEU A CA 1
ATOM 628 C C . LEU A 1 83 ? 5.592 -1.147 9.187 1.00 91.50 83 LEU A C 1
ATOM 630 O O . LEU A 1 83 ? 4.963 -0.785 10.180 1.00 91.50 83 LEU A O 1
ATOM 634 N N . GLU A 1 84 ? 5.953 -0.289 8.229 1.00 91.00 84 GLU A N 1
ATOM 635 C CA . GLU A 1 84 ? 5.587 1.136 8.238 1.00 91.00 84 GLU A CA 1
ATOM 636 C C . GLU A 1 84 ? 4.067 1.350 8.247 1.00 91.00 84 GLU A C 1
ATOM 638 O O . GLU A 1 84 ? 3.561 2.186 8.999 1.00 91.00 84 GLU A O 1
ATOM 643 N N . ILE A 1 85 ? 3.335 0.593 7.422 1.00 89.94 85 ILE A N 1
ATOM 644 C CA . ILE A 1 85 ? 1.872 0.667 7.337 1.00 89.94 85 ILE A CA 1
ATOM 645 C C . ILE A 1 85 ? 1.236 0.286 8.679 1.00 89.94 85 ILE A C 1
ATOM 647 O O . ILE A 1 85 ? 0.388 1.023 9.187 1.00 89.94 85 ILE A O 1
ATOM 651 N N . TYR A 1 86 ? 1.660 -0.829 9.279 1.00 87.56 86 TYR A N 1
ATOM 652 C CA . TYR A 1 86 ? 1.112 -1.277 10.561 1.00 87.56 86 TYR A CA 1
ATOM 653 C C . TYR A 1 86 ? 1.490 -0.352 11.719 1.00 87.56 86 TYR A C 1
ATOM 655 O O . TYR A 1 86 ? 0.642 -0.08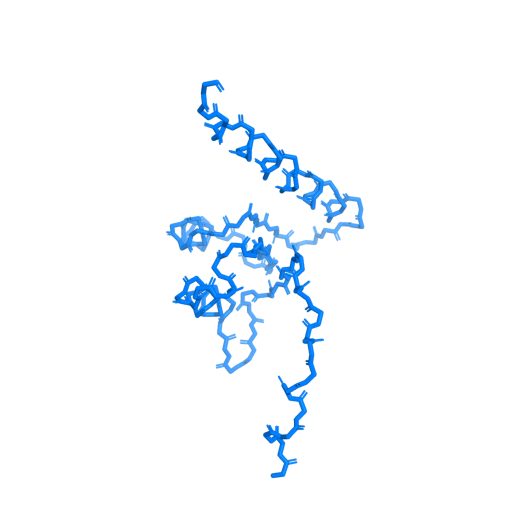2 12.567 1.00 87.56 86 TYR A O 1
ATOM 663 N N . LYS A 1 87 ? 2.709 0.204 11.725 1.00 88.12 87 LYS A N 1
ATOM 664 C CA . LYS A 1 87 ? 3.136 1.175 12.741 1.00 88.12 87 LYS A CA 1
ATOM 665 C C . LYS A 1 87 ? 2.274 2.441 12.715 1.00 88.12 87 LYS A C 1
ATOM 667 O O . LYS A 1 87 ? 1.802 2.887 13.757 1.00 88.12 87 LYS A O 1
ATOM 672 N N . ARG A 1 88 ? 1.978 2.975 11.524 1.00 83.94 88 ARG A N 1
ATOM 673 C CA . ARG A 1 88 ? 1.056 4.119 11.386 1.00 83.94 88 ARG A CA 1
ATOM 674 C C . ARG A 1 88 ? -0.353 3.786 11.870 1.00 83.94 88 ARG A C 1
ATOM 676 O O . ARG A 1 88 ? -0.991 4.620 12.503 1.00 83.94 88 ARG A O 1
ATOM 683 N N . LYS A 1 89 ? -0.833 2.568 11.600 1.00 75.75 89 LYS A N 1
ATOM 684 C CA . LYS A 1 89 ? -2.151 2.108 12.061 1.00 75.75 89 LYS A CA 1
ATOM 685 C C . LYS A 1 89 ? -2.222 2.029 13.591 1.00 75.75 89 LYS A C 1
ATOM 687 O O . LYS A 1 89 ? -3.225 2.457 14.154 1.00 75.75 89 LYS A O 1
ATOM 692 N N . SER A 1 90 ? -1.175 1.535 14.261 1.00 76.06 90 SER A N 1
ATOM 693 C CA . SER A 1 90 ? -1.127 1.500 15.731 1.00 76.06 90 SER A CA 1
ATOM 694 C C . SER A 1 90 ? -1.039 2.896 16.348 1.00 76.06 90 SER A C 1
ATOM 696 O O . SER A 1 90 ? -1.727 3.165 17.322 1.00 76.06 90 SER A O 1
ATOM 698 N N . GLU A 1 91 ? -0.259 3.805 15.754 1.00 75.00 91 GLU A N 1
ATOM 699 C CA . GLU A 1 91 ? -0.117 5.187 16.243 1.00 75.00 91 GLU A CA 1
ATOM 700 C C . GLU A 1 91 ? -1.413 6.001 16.085 1.00 75.00 91 GLU A C 1
ATOM 702 O O . GLU A 1 91 ? -1.734 6.835 16.926 1.00 75.00 91 GLU A O 1
ATOM 707 N N . MET A 1 92 ? -2.195 5.743 15.033 1.00 63.81 92 MET A N 1
ATOM 708 C CA . MET A 1 92 ? -3.497 6.389 14.822 1.00 63.81 92 MET A CA 1
ATOM 709 C C . MET A 1 92 ? -4.606 5.797 15.707 1.00 63.81 92 MET A C 1
ATOM 711 O O . MET A 1 92 ? -5.519 6.524 16.101 1.00 63.81 92 MET A O 1
ATOM 715 N N . GLY A 1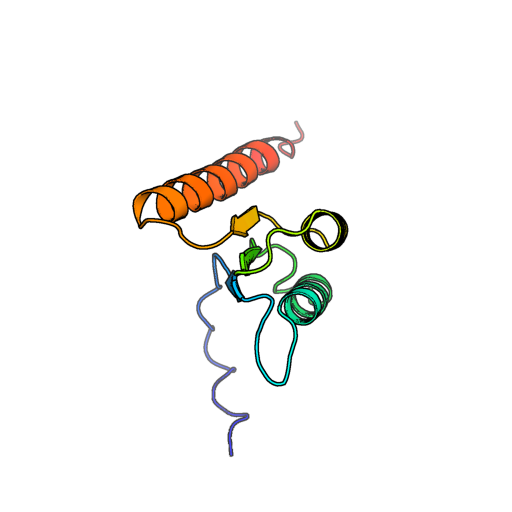 93 ? -4.513 4.508 16.059 1.00 56.91 93 GLY A N 1
ATOM 716 C CA . GLY A 1 93 ? -5.471 3.813 16.928 1.00 56.91 93 GLY A CA 1
ATOM 717 C C . GLY A 1 93 ? -5.436 4.243 18.399 1.00 56.91 93 GLY A C 1
ATOM 718 O O . GLY A 1 93 ? -6.426 4.049 19.097 1.00 56.91 93 GLY A O 1
ATOM 719 N N . ASP A 1 94 ? -4.355 4.882 18.853 1.00 50.41 94 ASP A N 1
ATOM 720 C CA . ASP A 1 94 ? -4.175 5.301 20.255 1.00 50.41 94 ASP A CA 1
ATOM 721 C C . ASP A 1 94 ? -4.679 6.734 20.545 1.00 50.41 94 ASP A C 1
ATOM 723 O O . ASP A 1 94 ? -4.650 7.215 21.674 1.00 50.41 94 ASP A O 1
ATOM 727 N N . SER A 1 95 ? -5.195 7.436 19.527 1.00 50.41 95 SER A N 1
ATOM 728 C CA . SER A 1 95 ? -5.731 8.805 19.659 1.00 50.41 95 SER A CA 1
ATOM 729 C C . SER A 1 95 ? -7.240 8.879 19.947 1.00 50.41 95 SER A C 1
ATOM 731 O O . SER A 1 95 ? -7.803 9.969 20.037 1.00 50.41 95 SER A O 1
ATOM 733 N N . THR A 1 96 ? -7.902 7.730 20.136 1.00 50.31 96 THR A N 1
ATOM 734 C CA . THR A 1 96 ? -9.323 7.641 20.534 1.00 50.31 96 THR A CA 1
ATOM 735 C C . THR A 1 96 ? -9.520 6.860 21.831 1.00 50.31 96 THR A C 1
ATOM 737 O O . THR A 1 96 ? -10.459 6.081 21.963 1.00 50.31 96 THR A O 1
ATOM 740 N N . SER A 1 97 ? -8.669 7.125 22.824 1.00 38.75 97 SER A N 1
ATOM 741 C CA . SER A 1 97 ? -9.046 6.936 24.228 1.00 38.75 97 SER A CA 1
ATOM 742 C C . SER A 1 97 ? -9.589 8.265 24.772 1.00 38.75 97 SER A C 1
ATOM 744 O O . SER A 1 97 ? -8.799 9.155 25.090 1.00 38.75 97 SER A O 1
ATOM 746 N N . PRO A 1 98 ? -10.920 8.468 24.830 1.00 46.25 98 PRO A N 1
ATOM 747 C CA . PRO A 1 98 ? -11.506 9.559 25.585 1.00 46.25 98 PRO A CA 1
ATOM 748 C C . PRO A 1 98 ? -11.609 9.175 27.068 1.00 46.25 98 PRO A C 1
ATOM 750 O O . PRO A 1 98 ? -12.308 8.223 27.401 1.00 46.25 98 PRO A O 1
ATOM 753 N N . SER A 1 99 ? -11.016 10.031 27.911 1.00 43.84 99 SER A N 1
ATOM 754 C CA . SER A 1 99 ? -11.169 10.147 29.382 1.00 43.84 99 SER A CA 1
ATOM 755 C C . SER A 1 99 ? -10.576 9.040 30.255 1.00 43.84 99 SER A C 1
ATOM 757 O O . SER A 1 99 ? -11.034 7.883 30.179 1.00 43.84 99 SER A O 1
#

Mean predicted aligned error: 9.32 Å

Nearest PDB structures (foldseek):
  8wiw-assembly1_h  TM=9.795E-01  e=3.954E-08  Salmonella enterica subsp. enterica serovar Typhimurium str. LT2
  1d4z-assembly1_A  TM=9.663E-01  e=3.701E-08  Escherichia coli
  3ffx-assembly2_B  TM=9.716E-01  e=8.187E-08  Escherichia coli K-12
  1udr-assembly1_C  TM=9.578E-01  e=8.187E-08  Escherichia coli
  3ffw-assembly1_A  TM=9.656E-01  e=1.587E-07  Escherichia coli K-12

Foldseek 3Di:
DPPPPPPPPDPQAQEAEEEQPDPPDGPLRVLLVLCVDPSRVPRAYEYEYQDPDPVVVVSCVVSPHLYYYHPPDDPVRVVVSVVVSVVVVVVVVVPPPDD

pLDDT: mean 78.51, std 15.27, range [38.75, 92.88]

Radius of gyration: 15.39 Å; Cα contacts (8 Å, |Δi|>4): 94; chains: 1; bounding box: 36×33×46 Å